Protein AF-A0A7Z2SS74-F1 (afdb_monomer_lite)

Sequence (69 aa):
MSISDELAKLIPIGEENAVSGLLLWKQLKMWSPASIKHTLRLMARDGLIERRQVLRDGHETTLYFRSRS

Secondary structure (DSSP, 8-state):
--HHHHHHHHSPBSGGG-EEHHHHHHHH-SS-HHHHHHHHHHHHHTTSSEEEEEEETTEEEEEEEB---

Foldseek 3Di:
DDLLVLVLVVAAEDPVPWAFLVVSCVVVVPDDSVVSVVSQVVCCVVLVKPWDWDQDPNDITITIHGYPD

Structure (mmCIF, N/CA/C/O backbone):
data_AF-A0A7Z2SS74-F1
#
_entry.id   AF-A0A7Z2SS74-F1
#
loop_
_atom_site.group_PDB
_atom_site.id
_atom_site.type_symbol
_atom_site.label_atom_id
_atom_site.label_alt_id
_atom_site.label_comp_id
_atom_site.label_asym_id
_atom_site.label_entity_id
_atom_site.label_seq_id
_atom_site.pdbx_PDB_ins_code
_atom_site.Cartn_x
_atom_site.Cartn_y
_atom_site.Cartn_z
_atom_site.occupancy
_atom_site.B_iso_or_equiv
_atom_site.auth_seq_id
_atom_site.auth_comp_id
_atom_site.auth_asym_id
_atom_site.auth_atom_id
_atom_site.pdbx_PDB_model_num
ATOM 1 N N . MET A 1 1 ? 2.590 -17.146 2.955 1.00 74.12 1 MET A N 1
ATOM 2 C CA . MET A 1 1 ? 1.854 -15.919 3.327 1.00 74.12 1 MET A CA 1
ATOM 3 C C . MET A 1 1 ? 1.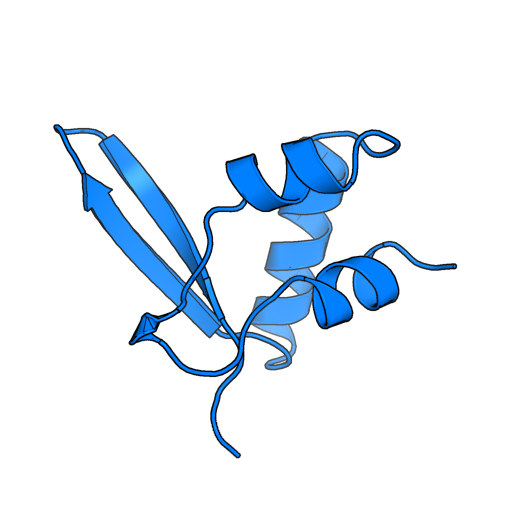667 -15.085 2.071 1.00 74.12 1 MET A C 1
ATOM 5 O O . MET A 1 1 ? 2.579 -15.090 1.248 1.00 74.12 1 MET A O 1
ATOM 9 N N . SER A 1 2 ? 0.500 -14.474 1.857 1.00 90.00 2 SER A N 1
ATOM 10 C CA . SER A 1 2 ? 0.248 -13.713 0.625 1.00 90.00 2 SER A CA 1
ATOM 11 C C . SER A 1 2 ? 0.864 -12.307 0.693 1.00 90.00 2 SER A C 1
ATOM 13 O O . SER A 1 2 ? 1.108 -11.782 1.779 1.00 90.00 2 SER A O 1
ATOM 15 N N . ILE A 1 3 ? 1.110 -11.680 -0.465 1.00 92.06 3 ILE A N 1
ATOM 16 C CA . ILE A 1 3 ? 1.608 -10.290 -0.538 1.00 92.06 3 ILE A CA 1
ATOM 17 C C . ILE A 1 3 ? 0.620 -9.332 0.135 1.00 92.06 3 ILE A C 1
ATOM 19 O O . ILE A 1 3 ? 1.035 -8.405 0.825 1.00 92.06 3 ILE A O 1
ATOM 23 N N . SER A 1 4 ? -0.682 -9.558 -0.058 1.00 92.88 4 SER A N 1
ATOM 24 C CA . SER A 1 4 ? -1.743 -8.737 0.528 1.00 92.88 4 SER A CA 1
ATOM 25 C C . SER A 1 4 ? -1.729 -8.775 2.053 1.00 92.88 4 SER A C 1
ATOM 27 O O . SER A 1 4 ? -1.876 -7.722 2.666 1.00 92.88 4 SER A O 1
ATOM 29 N N . ASP A 1 5 ? -1.487 -9.940 2.664 1.00 93.75 5 ASP A N 1
ATOM 30 C CA . ASP A 1 5 ? -1.438 -10.061 4.129 1.00 93.75 5 ASP A CA 1
ATOM 31 C C . ASP A 1 5 ? -0.267 -9.268 4.712 1.00 93.75 5 ASP A C 1
ATOM 33 O O . ASP A 1 5 ? -0.404 -8.592 5.729 1.00 93.75 5 ASP A O 1
ATOM 37 N N . GLU A 1 6 ? 0.894 -9.325 4.059 1.00 94.69 6 GLU A N 1
ATOM 38 C CA . GLU A 1 6 ? 2.084 -8.602 4.510 1.00 94.69 6 GLU A CA 1
ATOM 39 C C . GLU A 1 6 ? 1.942 -7.094 4.295 1.00 94.69 6 GLU A C 1
ATOM 41 O O . GLU A 1 6 ? 2.282 -6.301 5.173 1.00 94.69 6 GLU A O 1
ATOM 46 N N . LEU A 1 7 ? 1.354 -6.679 3.169 1.00 95.06 7 LEU A N 1
ATOM 47 C CA . LEU A 1 7 ? 1.016 -5.279 2.929 1.00 95.06 7 LEU A CA 1
ATOM 48 C C . LEU A 1 7 ? 0.023 -4.749 3.966 1.00 95.06 7 LEU A C 1
ATOM 50 O O . LEU A 1 7 ? 0.223 -3.652 4.476 1.00 95.06 7 LEU A O 1
ATOM 54 N N . ALA A 1 8 ? -1.006 -5.514 4.329 1.00 93.81 8 ALA A N 1
ATOM 55 C CA . ALA A 1 8 ? -2.005 -5.084 5.306 1.00 93.81 8 ALA A CA 1
ATOM 56 C C . ALA A 1 8 ? -1.406 -4.791 6.695 1.00 93.81 8 ALA A C 1
ATOM 58 O O . ALA A 1 8 ? -1.898 -3.909 7.399 1.00 93.81 8 ALA A O 1
ATOM 59 N N . LYS A 1 9 ? -0.326 -5.484 7.080 1.00 94.06 9 LYS A N 1
ATOM 60 C CA . LYS A 1 9 ? 0.405 -5.216 8.332 1.00 94.06 9 LYS A CA 1
ATOM 61 C C . LYS A 1 9 ? 1.238 -3.939 8.272 1.00 94.06 9 LYS A C 1
ATOM 63 O O . LYS A 1 9 ? 1.404 -3.278 9.292 1.00 94.06 9 LYS A O 1
ATOM 68 N N . LEU A 1 10 ? 1.786 -3.616 7.101 1.00 95.25 10 LEU A N 1
ATOM 69 C CA . LEU A 1 10 ? 2.674 -2.466 6.911 1.00 95.25 10 LEU A CA 1
ATOM 70 C C . LEU A 1 10 ? 1.920 -1.178 6.584 1.00 95.25 10 LEU A C 1
ATOM 72 O O . LEU A 1 10 ? 2.419 -0.092 6.869 1.00 95.25 10 LEU A O 1
ATOM 76 N N . ILE A 1 11 ? 0.740 -1.281 5.970 1.00 96.31 11 ILE A N 1
ATOM 77 C CA . ILE A 1 11 ? -0.063 -0.117 5.606 1.00 96.31 11 ILE A CA 1
ATOM 78 C C . ILE A 1 11 ? -0.712 0.449 6.878 1.00 96.31 11 ILE A C 1
ATOM 80 O O . ILE A 1 11 ? -1.523 -0.231 7.526 1.00 96.31 11 ILE A O 1
ATOM 84 N N . PRO A 1 12 ? -0.374 1.691 7.249 1.00 96.31 12 PRO A N 1
ATOM 85 C CA . PRO A 1 12 ? -0.845 2.290 8.483 1.00 96.31 12 PRO A CA 1
ATOM 86 C C . PRO A 1 12 ? -2.309 2.712 8.373 1.00 96.31 12 PRO A C 1
ATOM 88 O O . PRO A 1 12 ? -2.871 2.826 7.282 1.00 96.31 12 PRO A O 1
ATOM 91 N N . ILE A 1 13 ? -2.923 2.928 9.532 1.00 95.94 13 ILE A N 1
ATOM 92 C CA . ILE A 1 13 ? -4.274 3.474 9.655 1.00 95.94 13 ILE A CA 1
ATOM 93 C C . ILE A 1 13 ? -4.174 5.001 9.733 1.00 95.94 13 ILE A C 1
ATOM 95 O O . ILE A 1 13 ? -3.297 5.531 10.419 1.00 95.94 13 ILE A O 1
ATOM 99 N N . GLY A 1 14 ? -5.098 5.691 9.068 1.00 95.12 14 GLY A N 1
ATOM 100 C CA . GLY A 1 14 ? -5.155 7.149 9.029 1.00 95.12 14 GLY A CA 1
ATOM 101 C C . GLY A 1 14 ? -4.313 7.740 7.902 1.00 95.12 14 GLY A C 1
ATOM 102 O O . GLY A 1 14 ? -3.199 7.295 7.616 1.00 95.12 14 GLY A O 1
ATOM 103 N N . GLU A 1 15 ? -4.869 8.757 7.254 1.00 94.12 15 GLU A N 1
ATOM 104 C CA . GLU A 1 15 ? -4.243 9.454 6.132 1.00 94.12 15 GLU A CA 1
ATOM 105 C C . GLU A 1 15 ? -2.940 10.157 6.539 1.00 94.12 15 GLU A C 1
ATOM 107 O O . GLU A 1 15 ? -1.982 10.200 5.770 1.00 94.12 15 GLU A O 1
ATOM 112 N N . GLU A 1 16 ? -2.865 10.653 7.773 1.00 93.56 16 GLU A N 1
ATOM 113 C CA . GLU A 1 16 ? -1.692 11.338 8.315 1.00 93.56 16 GLU A CA 1
ATOM 114 C C . GLU A 1 16 ? -0.445 10.447 8.391 1.00 93.56 16 GLU A C 1
ATOM 116 O O . GLU A 1 16 ? 0.678 10.949 8.402 1.00 93.56 16 GLU A O 1
ATOM 121 N N . ASN A 1 17 ? -0.639 9.126 8.397 1.00 93.88 17 ASN A N 1
ATOM 122 C CA . ASN A 1 17 ? 0.435 8.142 8.448 1.00 93.88 17 ASN A CA 1
ATOM 123 C C . ASN A 1 17 ? 0.744 7.538 7.070 1.00 93.88 17 ASN A C 1
ATOM 125 O O . ASN A 1 17 ? 1.548 6.612 6.988 1.00 93.88 17 ASN A O 1
ATOM 129 N N . ALA A 1 18 ? 0.105 8.005 5.992 1.00 95.50 18 ALA A N 1
ATOM 130 C CA . ALA A 1 18 ? 0.138 7.340 4.694 1.00 95.50 18 ALA A CA 1
ATOM 131 C C . ALA A 1 18 ? 1.560 7.082 4.164 1.00 95.50 18 ALA A C 1
ATOM 133 O O . ALA A 1 18 ? 2.468 7.910 4.259 1.00 95.50 18 ALA A O 1
ATOM 134 N N . VAL A 1 19 ? 1.745 5.914 3.546 1.00 95.94 19 VAL A N 1
ATOM 135 C CA . VAL A 1 19 ? 3.061 5.396 3.155 1.00 95.94 19 VAL A CA 1
ATOM 136 C C . VAL A 1 19 ? 3.190 5.223 1.645 1.00 95.94 19 VAL A C 1
ATOM 138 O O . VAL A 1 19 ? 2.248 4.835 0.961 1.00 95.94 19 VAL A O 1
ATOM 141 N N . SER A 1 20 ? 4.376 5.486 1.093 1.00 94.81 20 SER A N 1
ATOM 142 C CA . SER A 1 20 ? 4.630 5.284 -0.338 1.00 94.81 20 SER A CA 1
ATOM 143 C C . SER A 1 20 ? 4.823 3.807 -0.697 1.00 94.81 20 SER A C 1
ATOM 145 O O . SER A 1 20 ? 5.407 3.028 0.061 1.00 94.81 20 SER A O 1
ATOM 147 N N . GLY A 1 21 ? 4.437 3.434 -1.921 1.00 92.69 21 GLY A N 1
ATOM 148 C CA . GLY A 1 21 ? 4.699 2.089 -2.454 1.00 92.69 21 GLY A CA 1
ATOM 149 C C . GLY A 1 21 ? 6.191 1.725 -2.503 1.00 92.69 21 GLY A C 1
ATOM 150 O O . GLY A 1 21 ? 6.549 0.558 -2.352 1.00 92.69 21 GLY A O 1
ATOM 151 N N . LEU A 1 22 ? 7.073 2.722 -2.655 1.00 91.75 22 LEU A N 1
ATOM 152 C CA . LEU A 1 22 ? 8.523 2.527 -2.621 1.00 91.75 22 LEU A CA 1
ATOM 153 C C . LEU A 1 22 ? 9.004 2.077 -1.234 1.00 91.75 22 LEU A C 1
ATOM 155 O O . LEU A 1 22 ? 9.845 1.183 -1.146 1.00 91.75 22 LEU A O 1
ATOM 159 N N . LEU A 1 23 ? 8.482 2.682 -0.160 1.00 93.50 23 LEU A N 1
ATOM 160 C CA . LEU A 1 23 ? 8.858 2.304 1.204 1.00 93.50 23 LEU A CA 1
ATOM 161 C C . LEU A 1 23 ? 8.373 0.888 1.530 1.00 93.50 23 LEU A C 1
ATOM 163 O O . LEU A 1 23 ? 9.155 0.082 2.031 1.00 93.50 23 LEU A O 1
ATOM 167 N N . LEU A 1 24 ? 7.130 0.569 1.155 1.00 94.25 24 LEU A N 1
ATOM 168 C CA . LEU A 1 24 ? 6.559 -0.771 1.305 1.00 94.25 24 LEU A CA 1
ATOM 169 C C . LEU A 1 24 ? 7.418 -1.829 0.601 1.00 94.25 24 LEU A C 1
ATOM 171 O O . LEU A 1 24 ? 7.747 -2.857 1.186 1.00 94.25 24 LEU A O 1
ATOM 175 N N . TRP A 1 25 ? 7.867 -1.557 -0.627 1.00 93.50 25 TRP A N 1
ATOM 176 C CA . TRP A 1 25 ? 8.764 -2.465 -1.342 1.00 93.50 25 TRP A CA 1
ATOM 177 C C . TRP A 1 25 ? 10.104 -2.682 -0.637 1.00 93.50 25 TRP A C 1
ATOM 179 O O . TRP A 1 25 ? 10.535 -3.827 -0.480 1.00 93.50 25 TRP A O 1
ATOM 189 N N . LYS A 1 26 ? 10.741 -1.608 -0.156 1.00 92.38 26 LYS A N 1
ATOM 190 C CA . LYS A 1 26 ? 12.012 -1.700 0.579 1.00 92.38 26 LYS A CA 1
ATOM 191 C C . LYS A 1 26 ? 11.899 -2.524 1.864 1.00 92.38 26 LYS A C 1
ATOM 193 O O . LYS A 1 26 ? 12.875 -3.167 2.246 1.00 92.38 26 LYS A O 1
ATOM 198 N N . GLN A 1 27 ? 10.741 -2.500 2.524 1.00 91.75 27 GLN A N 1
ATOM 199 C CA . GLN A 1 27 ? 10.475 -3.303 3.722 1.00 91.75 27 GLN A CA 1
ATOM 200 C C . GLN A 1 27 ? 10.223 -4.772 3.379 1.00 91.75 27 GLN A C 1
ATOM 202 O O . GLN A 1 27 ? 10.707 -5.659 4.075 1.00 91.75 27 GLN A O 1
ATOM 207 N N . LEU A 1 28 ? 9.511 -5.022 2.283 1.00 89.69 28 LEU A N 1
ATOM 208 C CA . LEU A 1 28 ? 9.068 -6.352 1.897 1.00 89.69 28 LEU A CA 1
ATOM 209 C C . LEU A 1 28 ? 10.170 -7.204 1.240 1.00 89.69 28 LEU A C 1
ATOM 211 O O . LEU A 1 28 ? 10.128 -8.414 1.415 1.00 89.69 28 LEU A O 1
ATOM 215 N N . LYS A 1 29 ? 11.167 -6.604 0.558 1.00 82.94 29 LYS A N 1
ATOM 216 C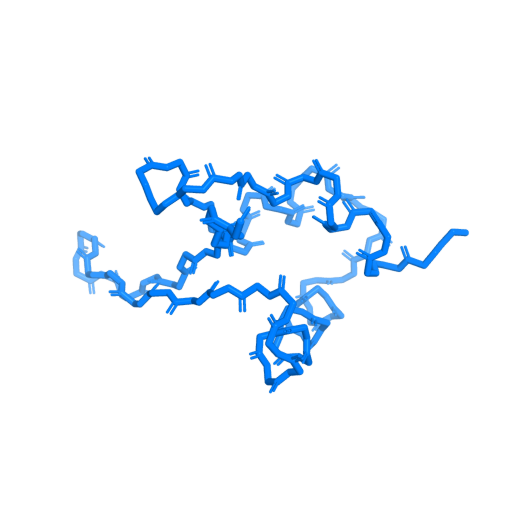 CA . LYS A 1 29 ? 12.427 -7.169 -0.020 1.00 82.94 29 LYS A CA 1
ATOM 217 C C . LYS A 1 29 ? 12.352 -8.408 -0.936 1.00 82.94 29 LYS A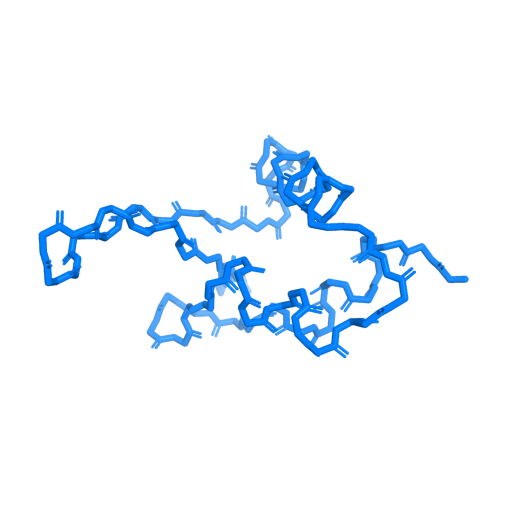 C 1
ATOM 219 O O . LYS A 1 29 ? 13.170 -8.525 -1.840 1.00 82.94 29 LYS A O 1
ATOM 224 N N . MET A 1 30 ? 11.410 -9.320 -0.730 1.00 86.69 30 MET A N 1
ATOM 225 C CA . MET A 1 30 ? 11.277 -10.611 -1.407 1.00 86.69 30 MET A CA 1
ATOM 226 C C . MET A 1 30 ? 10.421 -10.534 -2.676 1.00 86.69 30 MET A C 1
ATOM 228 O O . MET A 1 30 ? 10.402 -11.473 -3.467 1.00 86.69 30 MET A O 1
ATOM 232 N N . TRP A 1 31 ? 9.704 -9.425 -2.881 1.00 90.12 31 TRP A N 1
ATOM 233 C CA . TRP A 1 31 ? 8.779 -9.253 -3.999 1.00 90.12 31 TRP A CA 1
ATOM 234 C C . TRP A 1 31 ? 9.225 -8.147 -4.944 1.00 90.12 31 TRP A C 1
ATOM 236 O O . TRP A 1 31 ? 9.832 -7.150 -4.543 1.00 90.12 31 TRP A O 1
ATOM 246 N N . SER A 1 32 ? 8.881 -8.316 -6.220 1.00 92.75 32 SER A N 1
ATOM 247 C CA . SER A 1 32 ? 9.185 -7.317 -7.236 1.00 92.75 32 SER A CA 1
ATOM 248 C C . SER A 1 32 ? 8.383 -6.024 -7.003 1.00 92.75 32 SER A C 1
ATOM 250 O O . SER A 1 32 ? 7.230 -6.083 -6.549 1.00 92.75 32 SER A O 1
ATOM 252 N N . PRO A 1 33 ? 8.925 -4.851 -7.385 1.00 92.44 33 PRO A N 1
ATOM 253 C CA . PRO A 1 33 ? 8.173 -3.596 -7.372 1.00 92.44 33 PRO A CA 1
ATOM 254 C C . PRO A 1 33 ? 6.845 -3.685 -8.137 1.00 92.44 33 PRO A C 1
ATOM 256 O O . PRO A 1 33 ? 5.840 -3.107 -7.720 1.00 92.44 33 PRO A O 1
ATOM 259 N N . ALA A 1 34 ? 6.825 -4.427 -9.251 1.00 93.56 34 ALA A N 1
ATOM 260 C CA . ALA A 1 34 ? 5.641 -4.603 -10.085 1.00 93.56 34 ALA A CA 1
ATOM 261 C C . ALA A 1 34 ? 4.541 -5.388 -9.356 1.00 93.56 34 ALA A C 1
ATOM 263 O O . ALA A 1 34 ? 3.387 -4.961 -9.362 1.00 93.56 34 ALA A O 1
ATOM 264 N N . SER A 1 35 ? 4.899 -6.480 -8.675 1.00 94.75 35 SER A N 1
ATOM 265 C CA . SER A 1 35 ? 3.966 -7.300 -7.891 1.00 94.75 35 SER A CA 1
ATOM 266 C C . SER A 1 35 ? 3.351 -6.506 -6.737 1.00 94.75 35 SER A C 1
ATOM 268 O O . SER A 1 35 ? 2.142 -6.570 -6.518 1.00 94.75 35 SER A O 1
ATOM 270 N N . ILE A 1 36 ? 4.156 -5.697 -6.042 1.00 95.12 36 ILE A N 1
ATOM 271 C CA . ILE A 1 36 ? 3.672 -4.827 -4.962 1.00 95.12 36 ILE A CA 1
ATOM 272 C C . ILE A 1 36 ? 2.728 -3.761 -5.512 1.00 95.12 36 ILE A C 1
ATOM 274 O O . ILE A 1 36 ? 1.616 -3.611 -5.014 1.00 95.12 36 ILE A O 1
ATOM 278 N N . LYS A 1 37 ? 3.120 -3.062 -6.583 1.00 94.69 37 LYS A N 1
ATOM 279 C CA . LYS A 1 37 ? 2.273 -2.044 -7.221 1.00 94.69 37 LYS A CA 1
ATOM 280 C C . LYS A 1 37 ? 0.954 -2.630 -7.727 1.00 94.69 37 LYS A C 1
ATOM 282 O O . LYS A 1 37 ? -0.084 -1.983 -7.605 1.00 94.69 37 LYS A O 1
ATOM 287 N N . HIS A 1 38 ? 0.985 -3.830 -8.303 1.00 96.06 38 HIS A N 1
ATOM 288 C CA . HIS A 1 38 ? -0.215 -4.535 -8.742 1.00 96.06 38 HIS A CA 1
ATOM 289 C C . HIS A 1 38 ? -1.127 -4.867 -7.556 1.00 96.06 38 HIS A C 1
ATOM 291 O O . HIS A 1 38 ? -2.300 -4.511 -7.580 1.00 96.06 38 HIS A O 1
ATOM 297 N N . THR A 1 39 ? -0.575 -5.444 -6.487 1.00 96.81 39 THR A N 1
ATOM 298 C CA . THR A 1 39 ? -1.342 -5.817 -5.287 1.00 96.81 39 THR A CA 1
ATOM 299 C C . THR A 1 39 ? -1.957 -4.594 -4.605 1.00 96.81 39 THR A C 1
ATOM 301 O O . THR A 1 39 ? -3.146 -4.598 -4.313 1.00 96.81 39 THR A O 1
ATOM 304 N N . LEU A 1 40 ? -1.203 -3.501 -4.450 1.00 97.00 40 LEU A N 1
ATOM 305 C CA . LEU A 1 40 ? -1.715 -2.235 -3.909 1.00 97.00 40 LEU A CA 1
ATOM 306 C C . LEU A 1 40 ? -2.875 -1.667 -4.736 1.00 97.00 40 LEU A C 1
ATOM 308 O O . LEU A 1 40 ? -3.841 -1.153 -4.181 1.00 97.00 40 LEU A O 1
ATOM 312 N N . ARG A 1 41 ? -2.808 -1.769 -6.071 1.00 96.56 41 ARG A N 1
ATOM 313 C CA . ARG A 1 41 ? -3.911 -1.346 -6.947 1.00 96.56 41 ARG A CA 1
ATOM 314 C C . ARG A 1 41 ? -5.158 -2.201 -6.751 1.00 96.56 41 ARG A C 1
ATOM 316 O O . ARG A 1 41 ? -6.245 -1.635 -6.745 1.00 96.56 41 ARG A O 1
ATOM 323 N N . LEU A 1 42 ? -5.004 -3.518 -6.610 1.00 97.44 42 LEU A N 1
ATOM 324 C CA . LEU A 1 42 ? -6.126 -4.418 -6.338 1.00 97.44 42 LEU A CA 1
ATOM 325 C C . LEU A 1 42 ? -6.750 -4.109 -4.976 1.00 97.44 42 LEU A C 1
ATOM 327 O O . LEU A 1 42 ? -7.940 -3.840 -4.914 1.00 97.44 42 LEU A O 1
ATOM 331 N N . MET A 1 43 ? -5.939 -4.015 -3.920 1.00 97.12 43 MET A N 1
ATOM 332 C CA . MET A 1 43 ? -6.419 -3.681 -2.575 1.00 97.12 43 MET A CA 1
ATOM 333 C C . MET A 1 43 ? -7.158 -2.337 -2.542 1.00 97.12 43 MET A C 1
ATOM 335 O O . MET A 1 43 ? -8.191 -2.229 -1.891 1.00 97.12 43 MET A O 1
ATOM 339 N N . ALA A 1 44 ? -6.658 -1.326 -3.262 1.00 96.31 44 ALA A N 1
ATOM 340 C CA . ALA A 1 44 ? -7.321 -0.026 -3.344 1.00 96.31 44 ALA A CA 1
ATOM 341 C C . ALA A 1 44 ? -8.628 -0.075 -4.147 1.00 96.31 44 ALA A C 1
ATOM 343 O O . ALA A 1 44 ? -9.606 0.567 -3.778 1.00 96.31 44 ALA A O 1
ATOM 344 N N . ARG A 1 45 ? -8.661 -0.840 -5.245 1.00 96.94 45 ARG A N 1
ATOM 345 C CA . ARG A 1 45 ? -9.882 -1.067 -6.034 1.00 96.94 45 ARG A CA 1
ATOM 346 C C . ARG A 1 45 ? -10.951 -1.777 -5.204 1.00 96.94 45 ARG A C 1
ATOM 348 O O . ARG A 1 45 ? -12.122 -1.439 -5.319 1.00 96.94 45 ARG A O 1
ATOM 355 N N . ASP A 1 46 ? -10.534 -2.733 -4.385 1.00 96.50 46 ASP A N 1
ATOM 356 C CA . ASP A 1 46 ? -11.416 -3.563 -3.566 1.00 96.50 46 ASP A CA 1
ATOM 357 C C . ASP A 1 46 ? -11.799 -2.868 -2.237 1.00 96.50 46 ASP A C 1
ATOM 359 O O . ASP A 1 46 ? -12.475 -3.461 -1.402 1.00 96.50 46 ASP A O 1
ATOM 363 N N . GLY A 1 47 ? -11.379 -1.611 -2.027 1.00 95.62 47 GLY A N 1
ATOM 364 C CA . GLY A 1 47 ? -11.746 -0.800 -0.860 1.00 95.62 47 GLY A CA 1
ATOM 365 C C . GLY A 1 47 ? -11.038 -1.179 0.444 1.00 95.62 47 GLY A C 1
ATOM 366 O O . GLY A 1 47 ? -11.419 -0.700 1.506 1.00 95.62 47 GLY A O 1
ATOM 367 N N . LEU A 1 48 ? -10.005 -2.025 0.388 1.00 95.88 48 LEU A N 1
ATOM 368 C CA . LEU A 1 48 ? -9.254 -2.465 1.572 1.00 95.88 48 LEU A CA 1
ATOM 369 C C . LEU A 1 48 ? -8.272 -1.402 2.075 1.00 95.88 48 LEU A C 1
ATOM 371 O O . LEU A 1 48 ? -7.891 -1.400 3.245 1.00 95.88 48 LEU A O 1
ATOM 375 N N . ILE A 1 49 ? -7.811 -0.543 1.168 1.00 96.94 49 ILE A N 1
ATOM 376 C CA . ILE A 1 49 ? -6.911 0.577 1.441 1.00 96.94 49 ILE A CA 1
ATOM 377 C C . ILE A 1 49 ? -7.336 1.770 0.593 1.00 96.94 49 ILE A C 1
ATOM 379 O O . ILE A 1 49 ? -7.897 1.620 -0.490 1.00 96.94 49 ILE A O 1
ATOM 383 N N . GLU A 1 50 ? -6.986 2.958 1.043 1.00 97.00 50 GLU A N 1
ATOM 384 C CA . GLU A 1 50 ? -7.096 4.182 0.274 1.00 97.00 50 GLU A CA 1
ATOM 385 C C . GLU A 1 50 ? -5.760 4.541 -0.372 1.00 97.00 50 GLU A C 1
ATOM 387 O O . GLU A 1 50 ? -4.685 4.068 0.019 1.00 97.00 50 GLU A O 1
ATOM 392 N N . ARG A 1 51 ? -5.831 5.394 -1.395 1.00 95.19 51 ARG A N 1
ATOM 393 C CA . ARG A 1 51 ? -4.656 5.936 -2.071 1.00 95.19 51 ARG A CA 1
ATOM 394 C C . ARG A 1 51 ? -4.811 7.429 -2.301 1.00 95.19 51 ARG A C 1
ATOM 396 O O . ARG A 1 51 ? -5.859 7.881 -2.753 1.00 95.19 51 ARG A O 1
ATOM 403 N N . ARG A 1 52 ? -3.732 8.174 -2.089 1.00 94.25 52 ARG A N 1
ATOM 404 C CA . ARG A 1 52 ? -3.665 9.612 -2.359 1.00 94.25 52 ARG A CA 1
ATOM 405 C C . ARG A 1 52 ? -2.462 9.928 -3.229 1.00 94.25 52 ARG A C 1
ATOM 407 O O . ARG A 1 52 ? -1.361 9.445 -2.974 1.00 94.25 52 ARG A O 1
ATOM 414 N N . GLN A 1 53 ? -2.669 10.731 -4.265 1.00 93.88 53 GLN A N 1
ATOM 415 C CA . GLN A 1 53 ? -1.567 11.307 -5.028 1.00 93.88 53 GLN A CA 1
ATOM 416 C C . GLN A 1 53 ? -1.094 12.580 -4.333 1.00 93.88 53 GLN A C 1
ATOM 418 O O . GLN A 1 53 ? -1.901 13.418 -3.933 1.00 93.88 53 GLN A O 1
ATOM 423 N N . VAL A 1 54 ? 0.217 12.703 -4.177 1.00 93.44 54 VAL A N 1
ATOM 424 C CA . VAL A 1 54 ? 0.872 13.895 -3.647 1.00 93.44 54 VAL A CA 1
ATOM 425 C C . VAL A 1 54 ? 1.978 14.316 -4.600 1.00 93.44 54 VAL A C 1
ATOM 427 O O . VAL A 1 54 ? 2.693 13.472 -5.142 1.00 93.44 54 VAL A O 1
ATOM 430 N N . LEU A 1 55 ? 2.126 15.622 -4.792 1.00 92.56 55 LEU A N 1
ATOM 431 C CA . LEU A 1 55 ? 3.262 16.195 -5.496 1.00 92.56 55 LEU A CA 1
ATOM 432 C C . LEU A 1 55 ? 4.342 1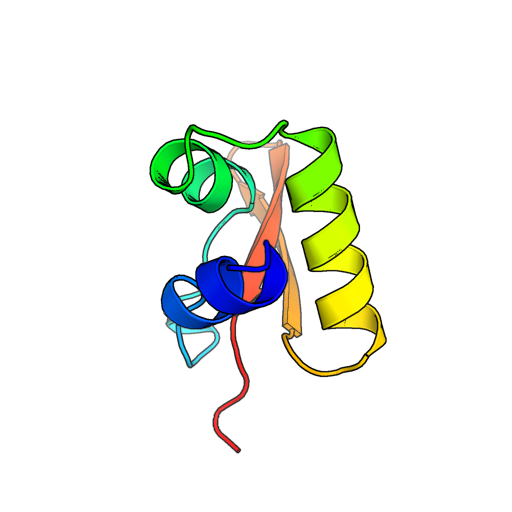6.512 -4.460 1.00 92.56 55 LEU A C 1
ATOM 434 O O . LEU A 1 55 ? 4.103 17.293 -3.540 1.00 92.56 55 LEU A O 1
ATOM 438 N N . ARG A 1 56 ? 5.518 15.900 -4.589 1.00 81.62 56 ARG A N 1
ATOM 439 C CA . ARG A 1 56 ? 6.668 16.168 -3.723 1.00 81.62 56 ARG A CA 1
ATOM 440 C C . ARG A 1 56 ? 7.890 16.431 -4.588 1.00 81.62 56 ARG A C 1
ATOM 442 O O . ARG A 1 56 ? 8.236 15.592 -5.411 1.00 81.62 56 ARG A O 1
ATOM 449 N N . ASP A 1 57 ? 8.511 17.595 -4.420 1.00 82.62 57 ASP A N 1
ATOM 450 C CA . ASP A 1 57 ? 9.721 18.002 -5.151 1.00 82.62 57 ASP A CA 1
ATOM 451 C C . ASP A 1 57 ? 9.584 17.877 -6.684 1.00 82.62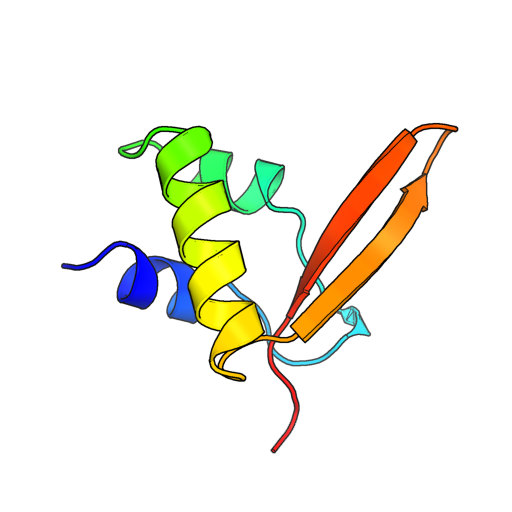 57 ASP A C 1
ATOM 453 O O . ASP A 1 57 ? 10.503 17.458 -7.377 1.00 82.62 57 ASP A O 1
ATOM 457 N N . GLY A 1 58 ? 8.397 18.190 -7.223 1.00 88.06 58 GLY A N 1
ATOM 458 C CA . GLY A 1 58 ? 8.098 18.064 -8.658 1.00 88.06 58 GLY A CA 1
ATOM 459 C C . GLY A 1 58 ? 7.808 16.636 -9.138 1.00 88.06 58 GLY A C 1
ATOM 460 O O . GLY A 1 58 ? 7.529 16.436 -10.318 1.00 88.06 58 GLY A O 1
ATOM 461 N N . HIS A 1 59 ? 7.814 15.648 -8.240 1.00 86.88 59 HIS A N 1
ATOM 462 C CA . HIS A 1 59 ? 7.493 14.256 -8.536 1.00 86.88 59 HIS A CA 1
ATOM 463 C C . HIS A 1 59 ? 6.151 13.847 -7.922 1.00 86.88 59 HIS A C 1
ATOM 465 O O . HIS A 1 59 ? 5.930 13.962 -6.714 1.00 86.88 59 HIS A O 1
ATOM 471 N N . GLU A 1 60 ? 5.253 13.308 -8.745 1.00 91.50 60 GLU A N 1
ATOM 472 C CA . GLU A 1 60 ? 4.037 12.674 -8.240 1.00 91.50 60 GLU A CA 1
ATOM 473 C C . GLU A 1 60 ? 4.363 11.344 -7.557 1.00 91.50 60 GLU A C 1
ATOM 475 O O . GLU A 1 60 ? 4.981 10.447 -8.133 1.00 91.50 60 GLU A O 1
ATOM 480 N N . THR A 1 61 ? 3.899 11.194 -6.320 1.00 91.75 61 THR A N 1
ATOM 481 C CA . THR A 1 61 ? 3.983 9.953 -5.552 1.00 91.75 61 THR A CA 1
ATOM 482 C C . THR A 1 61 ? 2.592 9.536 -5.098 1.00 91.75 61 THR A C 1
ATOM 484 O O . THR A 1 61 ? 1.776 10.357 -4.694 1.00 91.75 61 THR A O 1
ATOM 487 N N . THR A 1 62 ? 2.314 8.234 -5.139 1.00 94.88 62 THR A N 1
ATOM 488 C CA . THR A 1 62 ? 1.106 7.664 -4.532 1.00 94.88 62 THR A CA 1
ATOM 489 C C . THR A 1 62 ? 1.416 7.164 -3.128 1.00 94.88 62 THR A C 1
ATOM 491 O O . THR A 1 62 ? 2.318 6.337 -2.945 1.00 94.88 62 THR A O 1
ATOM 494 N N . LEU A 1 63 ? 0.652 7.656 -2.161 1.00 96.38 63 LEU A N 1
ATOM 495 C CA . LEU A 1 63 ? 0.629 7.193 -0.782 1.00 96.38 63 LEU A CA 1
ATOM 496 C C . LEU A 1 63 ? -0.573 6.275 -0.558 1.00 96.38 63 LEU A C 1
ATOM 498 O O . LEU A 1 63 ? -1.589 6.413 -1.237 1.00 96.38 63 LEU A O 1
ATOM 502 N N . TYR A 1 64 ? -0.441 5.354 0.389 1.00 97.31 64 TYR A N 1
ATOM 503 C CA . TYR A 1 64 ? -1.429 4.336 0.726 1.00 97.31 64 TYR A CA 1
ATOM 504 C C . TYR A 1 64 ? -1.666 4.317 2.238 1.00 97.31 64 TYR A C 1
ATOM 506 O O . TYR A 1 64 ? -0.715 4.446 3.012 1.00 97.31 64 TYR A O 1
ATOM 514 N N . PHE A 1 65 ? -2.917 4.145 2.654 1.00 97.44 65 PHE A N 1
ATOM 515 C CA . PHE A 1 65 ? -3.328 4.076 4.061 1.00 97.44 65 PHE A CA 1
ATOM 516 C C . PHE A 1 65 ? -4.625 3.275 4.204 1.00 97.44 65 PHE A C 1
ATOM 518 O O . PHE A 1 65 ? -5.286 2.981 3.214 1.00 97.44 65 PHE A O 1
ATOM 525 N N . ARG A 1 66 ? -4.995 2.903 5.429 1.00 96.19 66 ARG A N 1
ATOM 526 C CA . ARG A 1 66 ? -6.306 2.326 5.757 1.00 96.19 66 ARG A CA 1
ATOM 527 C C . ARG A 1 66 ? -7.193 3.375 6.415 1.00 96.19 66 ARG A C 1
ATOM 529 O O . ARG A 1 66 ? -6.718 4.132 7.265 1.00 96.19 66 ARG A O 1
ATOM 536 N N . SER A 1 67 ? -8.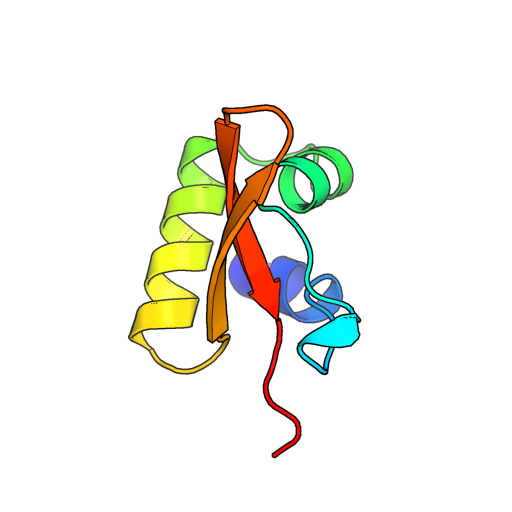470 3.401 6.053 1.00 91.50 67 SER A N 1
ATOM 537 C CA . SER A 1 67 ? -9.466 4.264 6.691 1.00 91.50 67 SER A CA 1
ATOM 538 C C . SER A 1 67 ? -9.643 3.876 8.162 1.00 91.50 67 SER A C 1
ATOM 540 O O . SER A 1 67 ? -9.505 2.709 8.535 1.00 91.50 67 SER A O 1
ATOM 542 N N . ARG A 1 68 ? -9.961 4.857 9.011 1.00 84.25 68 ARG A N 1
ATOM 543 C CA . ARG A 1 68 ? -10.419 4.620 10.386 1.00 84.25 68 ARG A CA 1
ATOM 544 C C . ARG A 1 68 ? -11.906 4.261 10.332 1.00 84.25 68 ARG A C 1
ATOM 546 O O . ARG A 1 68 ? -12.745 5.125 10.550 1.00 84.25 68 ARG A O 1
ATOM 553 N N . SER A 1 69 ? -12.228 3.048 9.901 1.00 68.00 69 SER A N 1
ATOM 554 C CA . SER A 1 69 ? -13.583 2.495 10.046 1.00 68.00 69 SER A CA 1
ATOM 555 C C . SER A 1 69 ? -13.896 2.214 11.508 1.00 68.00 69 SER A C 1
ATOM 557 O O . SER A 1 69 ? -12.977 1.677 12.171 1.00 68.00 69 SER A O 1
#

Radius of gyration: 11.45 Å; chains: 1; bounding box: 26×34×20 Å

pLDDT: mean 92.81, std 5.2, range [68.0, 97.44]